Protein AF-A0A524E8Z4-F1 (afdb_monomer_lite)

pLDDT: mean 90.56, std 12.19, range [50.16, 98.12]

Foldseek 3Di:
DDDPDDDDDPDDPVVVVVCVVVVVLVVVQVVCVVVVFAEDADDPPDPCVVCVVVSYRYDDVVVVVVVVVVVD

Radius of gyration: 16.67 Å; chains: 1; bounding box: 34×44×41 Å

Structure (mmCIF, N/CA/C/O backbone):
data_AF-A0A524E8Z4-F1
#
_entry.id   AF-A0A524E8Z4-F1
#
loop_
_atom_site.group_PDB
_atom_site.id
_atom_site.type_symbol
_atom_site.label_atom_id
_atom_site.label_alt_id
_atom_site.label_comp_id
_atom_site.label_asym_id
_atom_site.label_entity_id
_atom_site.label_seq_id
_atom_site.pdbx_PDB_ins_code
_atom_site.Cartn_x
_atom_site.Cartn_y
_atom_site.Cartn_z
_atom_site.occupancy
_atom_site.B_iso_or_equiv
_atom_site.auth_seq_id
_atom_site.auth_comp_id
_atom_site.auth_asym_id
_atom_site.auth_atom_id
_atom_site.pdbx_PDB_model_num
ATOM 1 N N . MET A 1 1 ? -2.043 30.733 -32.131 1.00 50.16 1 MET A N 1
ATOM 2 C CA . MET A 1 1 ? -1.657 29.950 -30.937 1.00 50.16 1 MET A CA 1
ATOM 3 C C . MET A 1 1 ? -0.732 28.828 -31.385 1.00 50.16 1 MET A C 1
ATOM 5 O O . MET A 1 1 ? -1.159 28.004 -32.186 1.00 50.16 1 MET A O 1
ATOM 9 N N . SER A 1 2 ? 0.543 28.846 -30.991 1.00 57.38 2 SER A N 1
ATOM 10 C CA . SER A 1 2 ? 1.504 27.808 -31.386 1.00 57.38 2 SER A CA 1
ATOM 11 C C . SER A 1 2 ? 1.169 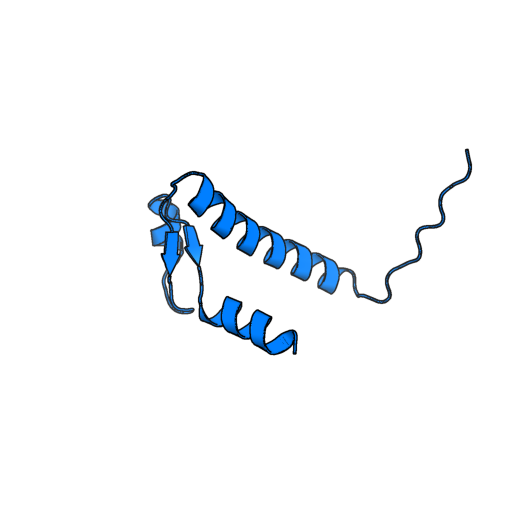26.492 -30.676 1.00 57.38 2 SER A C 1
ATOM 13 O O . SER A 1 2 ? 0.950 26.464 -29.467 1.00 57.38 2 SER A O 1
ATOM 15 N N . LYS A 1 3 ? 1.094 25.384 -31.425 1.00 58.34 3 LYS A N 1
ATOM 16 C CA . LYS A 1 3 ? 0.980 24.048 -30.826 1.00 58.34 3 LYS A CA 1
ATOM 17 C C . LYS A 1 3 ? 2.297 23.746 -30.113 1.00 58.34 3 LYS A C 1
ATOM 19 O O . LYS A 1 3 ? 3.333 23.647 -30.765 1.00 58.34 3 LYS A O 1
ATOM 24 N N . ALA A 1 4 ? 2.258 23.615 -28.789 1.00 68.75 4 ALA A N 1
ATOM 25 C CA . ALA A 1 4 ? 3.409 23.167 -28.020 1.00 68.75 4 ALA A CA 1
ATOM 26 C C . ALA A 1 4 ? 3.814 21.763 -28.497 1.00 68.75 4 ALA A C 1
ATOM 28 O O . ALA A 1 4 ? 3.007 20.831 -28.492 1.00 68.75 4 ALA A O 1
ATOM 29 N N . TYR A 1 5 ? 5.058 21.617 -28.947 1.00 65.12 5 TYR A N 1
ATOM 30 C CA . TYR A 1 5 ? 5.607 20.328 -29.345 1.00 65.12 5 TYR A CA 1
ATOM 31 C C . TYR A 1 5 ? 5.837 19.474 -28.093 1.00 65.12 5 TYR A C 1
ATOM 33 O O . TYR A 1 5 ? 6.771 19.709 -27.326 1.00 65.12 5 TYR A O 1
ATOM 41 N N . VAL A 1 6 ? 4.974 18.481 -27.870 1.00 66.50 6 VAL A N 1
ATOM 42 C CA . VAL A 1 6 ? 5.155 17.512 -26.785 1.00 66.50 6 VAL A CA 1
ATOM 43 C C . VAL A 1 6 ? 6.198 16.494 -27.232 1.00 66.50 6 VAL A C 1
ATOM 45 O O . VAL A 1 6 ? 5.931 15.626 -28.065 1.00 66.50 6 VAL A O 1
ATOM 48 N N . LYS A 1 7 ? 7.409 16.601 -26.682 1.00 68.44 7 LYS A N 1
ATOM 49 C CA . LYS A 1 7 ? 8.482 15.629 -26.908 1.00 68.44 7 LYS A CA 1
ATOM 50 C C . LYS A 1 7 ? 7.998 14.241 -26.477 1.00 68.44 7 LYS A C 1
ATOM 52 O O . LYS A 1 7 ? 7.751 14.006 -25.295 1.00 68.44 7 LYS A O 1
ATOM 57 N N . LYS A 1 8 ? 7.862 13.321 -27.436 1.00 65.00 8 LYS A N 1
ATOM 58 C CA . LYS A 1 8 ? 7.433 11.941 -27.171 1.00 65.00 8 LYS A CA 1
ATOM 59 C C . LYS A 1 8 ? 8.425 11.279 -26.206 1.00 65.00 8 LYS A C 1
ATOM 61 O O . LYS A 1 8 ? 9.632 11.281 -26.455 1.00 65.00 8 LYS A O 1
ATOM 66 N N . SER A 1 9 ? 7.920 10.751 -25.092 1.00 70.25 9 SER A N 1
ATOM 67 C CA . SER A 1 9 ? 8.726 10.003 -24.124 1.00 70.25 9 SER A CA 1
ATOM 68 C C . SER A 1 9 ? 9.361 8.783 -24.798 1.00 70.25 9 SER A C 1
ATOM 70 O O . SER A 1 9 ? 8.710 8.122 -25.603 1.00 70.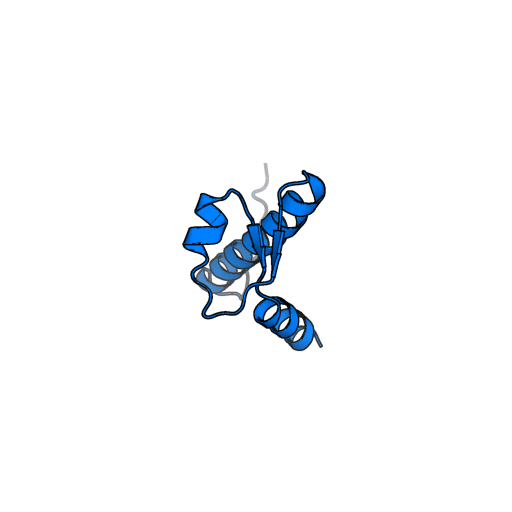25 9 SER A O 1
ATOM 72 N N . LYS A 1 10 ? 10.614 8.455 -24.447 1.00 80.81 10 LYS A N 1
ATOM 73 C CA . LYS A 1 10 ? 11.251 7.184 -24.848 1.00 80.81 10 LYS A CA 1
ATOM 74 C C . LYS A 1 10 ? 10.604 5.960 -24.177 1.00 80.81 10 LYS A C 1
ATOM 76 O O . LYS A 1 10 ? 10.943 4.835 -24.523 1.00 80.81 10 LYS A O 1
ATOM 81 N N . LEU A 1 11 ? 9.720 6.163 -23.198 1.00 86.19 11 LEU A N 1
ATOM 82 C CA . LEU A 1 11 ? 9.049 5.084 -22.477 1.00 86.19 11 LEU A CA 1
ATOM 83 C C . LEU A 1 11 ? 7.870 4.531 -23.276 1.00 86.19 11 LEU A C 1
ATOM 85 O O . LEU A 1 11 ? 7.121 5.279 -23.904 1.00 86.19 11 LEU A O 1
ATOM 89 N N . LEU A 1 12 ? 7.669 3.218 -23.176 1.00 94.38 12 LEU A N 1
ATOM 90 C CA . LEU A 1 12 ? 6.474 2.563 -23.691 1.00 94.38 12 LEU A CA 1
ATOM 91 C C . LEU A 1 12 ? 5.233 3.099 -22.964 1.00 94.38 12 LEU A C 1
ATOM 93 O O . LEU A 1 12 ? 5.262 3.341 -21.754 1.00 94.38 12 LEU A O 1
ATOM 97 N N . ASN A 1 13 ? 4.113 3.216 -23.680 1.00 92.75 13 ASN A N 1
ATOM 98 C CA . ASN A 1 13 ? 2.839 3.643 -23.089 1.00 92.75 13 ASN A CA 1
ATOM 99 C C . ASN A 1 13 ? 2.423 2.742 -21.914 1.00 92.75 13 ASN A C 1
ATOM 101 O O . ASN A 1 13 ? 1.954 3.239 -20.894 1.00 92.75 13 ASN A O 1
ATOM 105 N N . ALA A 1 14 ? 2.669 1.432 -22.019 1.00 95.12 14 ALA A N 1
ATOM 106 C CA . ALA A 1 14 ? 2.417 0.479 -20.940 1.00 95.12 14 ALA A CA 1
ATOM 107 C C . ALA A 1 14 ? 3.238 0.795 -19.677 1.00 95.12 14 ALA A C 1
ATOM 109 O O . ALA A 1 14 ? 2.708 0.762 -18.571 1.00 95.12 14 ALA A O 1
ATOM 110 N N . THR A 1 15 ? 4.509 1.185 -19.830 1.00 94.50 15 THR A N 1
ATOM 111 C CA . THR A 1 15 ? 5.362 1.589 -18.703 1.00 94.50 15 THR A CA 1
ATOM 112 C C . THR A 1 15 ? 4.815 2.828 -18.000 1.00 94.50 15 THR A C 1
ATOM 114 O O . THR A 1 15 ? 4.828 2.895 -16.773 1.00 94.50 15 THR A O 1
ATOM 117 N N . LEU A 1 16 ? 4.319 3.809 -18.759 1.00 93.00 16 LEU A N 1
ATOM 118 C CA . LEU A 1 16 ? 3.669 4.992 -18.187 1.00 93.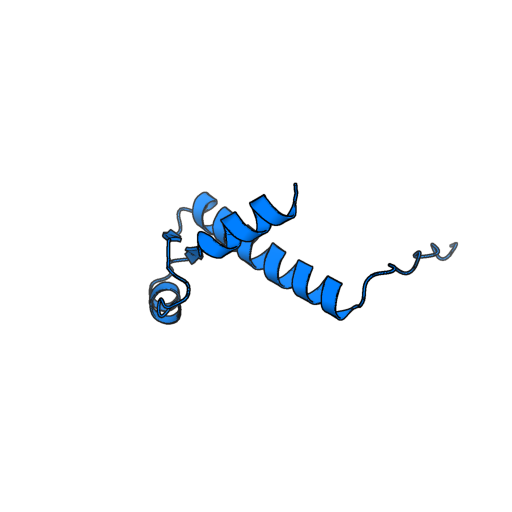00 16 LEU A CA 1
ATOM 119 C C . LEU A 1 16 ? 2.380 4.614 -17.445 1.00 93.00 16 LEU A C 1
ATOM 121 O O . LEU A 1 16 ? 2.163 5.075 -16.326 1.00 93.00 16 LEU A O 1
ATOM 125 N N . GLY A 1 17 ? 1.568 3.730 -18.031 1.00 95.31 17 GLY A N 1
ATOM 126 C CA . GLY A 1 17 ? 0.354 3.208 -17.403 1.00 95.31 17 GLY A CA 1
ATOM 127 C C . GLY A 1 17 ? 0.636 2.520 -16.067 1.00 95.31 17 GLY A C 1
ATOM 128 O O . GLY A 1 17 ? 0.019 2.866 -15.060 1.00 95.31 17 GLY A O 1
ATOM 129 N N . LEU A 1 18 ? 1.620 1.617 -16.033 1.00 94.75 18 LEU A N 1
ATOM 130 C CA . LEU A 1 18 ? 2.025 0.921 -14.809 1.00 94.75 18 LEU A CA 1
ATOM 131 C C . LEU A 1 18 ? 2.526 1.891 -13.737 1.00 94.75 18 LEU A C 1
ATOM 133 O O . LEU A 1 18 ? 2.068 1.821 -12.599 1.00 94.75 18 LEU A O 1
ATOM 137 N N . LYS A 1 19 ? 3.386 2.854 -14.098 1.00 92.88 19 LYS A N 1
ATOM 138 C CA . LYS A 1 19 ? 3.852 3.889 -13.159 1.00 92.88 19 LYS A CA 1
ATOM 139 C C . LYS A 1 19 ? 2.693 4.687 -12.559 1.00 92.88 19 LYS A C 1
ATOM 141 O O . LYS A 1 19 ? 2.711 4.965 -11.364 1.00 92.88 19 LYS A O 1
ATOM 146 N N . ASN A 1 20 ? 1.674 5.008 -13.355 1.00 95.38 20 ASN A N 1
ATOM 147 C CA . ASN A 1 20 ? 0.490 5.719 -12.871 1.00 95.38 20 ASN A CA 1
ATOM 148 C C . ASN A 1 20 ? -0.385 4.859 -11.949 1.00 95.38 20 ASN A C 1
ATOM 150 O O . ASN A 1 20 ? -0.939 5.376 -10.982 1.00 95.38 20 ASN A O 1
ATOM 154 N N . ILE A 1 21 ? -0.543 3.563 -12.232 1.00 96.56 21 ILE A N 1
ATOM 155 C CA . ILE A 1 21 ? -1.291 2.643 -11.358 1.00 96.56 21 ILE A CA 1
ATOM 156 C C . ILE A 1 21 ? -0.559 2.484 -10.021 1.00 96.56 21 ILE A C 1
ATOM 158 O O . ILE A 1 21 ? -1.157 2.708 -8.972 1.00 96.56 21 ILE A O 1
ATOM 162 N N . MET A 1 22 ? 0.743 2.193 -10.062 1.00 94.56 22 MET A N 1
ATOM 163 C CA . MET A 1 22 ? 1.575 2.058 -8.864 1.00 94.56 22 MET A CA 1
ATOM 164 C C . MET A 1 22 ? 1.594 3.353 -8.045 1.00 94.56 22 MET A C 1
ATOM 166 O O . MET A 1 22 ? 1.382 3.318 -6.839 1.00 94.56 22 MET A O 1
ATOM 170 N N . GLY A 1 23 ? 1.792 4.505 -8.692 1.00 94.75 23 GLY A N 1
ATOM 171 C CA . GLY A 1 23 ? 1.792 5.803 -8.016 1.00 94.75 23 GLY A CA 1
ATOM 172 C C . GLY A 1 23 ? 0.468 6.094 -7.309 1.00 94.75 23 GLY A C 1
ATOM 173 O O . GLY A 1 23 ? 0.474 6.492 -6.148 1.00 94.75 23 GLY A O 1
ATOM 174 N N . ARG A 1 24 ? -0.669 5.826 -7.968 1.00 96.88 24 ARG A N 1
ATOM 175 C CA . ARG A 1 24 ? -1.998 5.974 -7.349 1.00 96.88 24 ARG A CA 1
ATOM 176 C C . ARG A 1 24 ? -2.199 5.043 -6.155 1.00 96.88 24 ARG A C 1
ATOM 178 O O . ARG A 1 24 ? -2.793 5.471 -5.175 1.00 96.88 24 ARG A O 1
ATOM 185 N N . HIS A 1 25 ? -1.677 3.818 -6.208 1.00 94.81 25 HIS A N 1
ATOM 186 C CA . HIS A 1 25 ? -1.740 2.890 -5.077 1.00 94.81 25 HIS A CA 1
ATOM 187 C C . HIS A 1 25 ? -1.010 3.439 -3.838 1.00 94.81 25 HIS A C 1
ATOM 189 O O . HIS A 1 25 ? -1.594 3.478 -2.759 1.00 94.81 25 HIS A O 1
ATOM 195 N N . PHE A 1 26 ? 0.218 3.949 -3.992 1.00 95.38 26 PHE A N 1
ATOM 196 C CA . PHE A 1 26 ? 0.954 4.559 -2.873 1.00 95.38 26 PHE A CA 1
ATOM 197 C C . PHE A 1 26 ? 0.307 5.844 -2.354 1.00 95.38 26 PHE A C 1
ATOM 199 O O . PHE A 1 26 ? 0.261 6.056 -1.145 1.00 95.38 26 PHE A O 1
ATOM 206 N N . LEU A 1 27 ? -0.233 6.678 -3.248 1.00 96.81 27 LEU A N 1
ATOM 207 C CA . LEU A 1 27 ? -0.968 7.879 -2.846 1.00 96.81 27 LEU A CA 1
ATOM 208 C C . LEU A 1 27 ? -2.234 7.540 -2.052 1.00 96.81 27 LEU A C 1
ATOM 210 O O . LEU A 1 27 ? -2.538 8.244 -1.100 1.00 96.81 27 LEU A O 1
ATOM 214 N N . ALA A 1 28 ? -2.942 6.462 -2.396 1.00 96.38 28 ALA A N 1
ATOM 215 C CA . ALA A 1 28 ? -4.115 6.024 -1.643 1.00 96.38 28 ALA A CA 1
ATOM 216 C C . ALA A 1 28 ? -3.763 5.573 -0.213 1.00 96.38 28 ALA A C 1
ATOM 218 O O . ALA A 1 28 ? -4.517 5.854 0.710 1.00 96.38 28 ALA A O 1
ATOM 219 N N . ILE A 1 29 ? -2.607 4.925 -0.015 1.00 97.00 29 ILE A N 1
ATOM 220 C CA . ILE A 1 29 ? -2.109 4.549 1.323 1.00 97.00 29 ILE A CA 1
ATOM 221 C C . ILE A 1 29 ? -1.816 5.797 2.166 1.00 97.00 29 ILE A C 1
ATOM 223 O O . ILE A 1 29 ? -2.276 5.901 3.300 1.00 97.00 29 ILE A O 1
ATOM 227 N N . GLU A 1 30 ? -1.086 6.757 1.595 1.00 96.44 30 GLU A N 1
ATOM 228 C CA . GLU A 1 30 ? -0.772 8.032 2.254 1.00 96.44 30 GLU A CA 1
ATOM 229 C C . GLU A 1 30 ? -2.043 8.838 2.566 1.00 96.44 30 GLU A C 1
ATOM 231 O O . GLU A 1 30 ? -2.169 9.423 3.640 1.00 96.44 30 GLU A O 1
ATOM 236 N N . GLN A 1 31 ? -3.002 8.853 1.639 1.00 97.88 31 GLN A N 1
ATOM 237 C CA . GLN A 1 31 ? -4.272 9.549 1.815 1.00 97.88 31 GLN A CA 1
ATOM 238 C C . GLN A 1 31 ? -5.107 8.913 2.932 1.00 97.88 31 GLN A C 1
ATOM 240 O O . GLN A 1 31 ? -5.575 9.632 3.807 1.00 97.88 31 GLN A O 1
ATOM 245 N N . ALA A 1 32 ? -5.210 7.579 2.974 1.00 97.75 32 ALA A N 1
ATOM 246 C CA . ALA A 1 32 ? -5.904 6.869 4.049 1.00 97.75 32 ALA A CA 1
ATOM 247 C C . ALA A 1 32 ? -5.325 7.216 5.430 1.00 97.75 32 ALA A C 1
ATOM 249 O O . ALA A 1 32 ? -6.079 7.506 6.356 1.00 97.75 32 ALA A O 1
ATOM 250 N N . PHE A 1 33 ? -3.993 7.283 5.547 1.00 95.81 33 PHE A N 1
ATOM 251 C CA . PHE A 1 33 ? -3.333 7.729 6.776 1.00 95.81 33 PHE A CA 1
ATOM 252 C C . PHE A 1 33 ? -3.715 9.168 7.159 1.00 95.81 33 PHE A C 1
ATOM 254 O O . PHE A 1 33 ? -4.036 9.428 8.319 1.00 95.81 33 PHE A O 1
ATOM 261 N N . ARG A 1 34 ? -3.721 10.100 6.196 1.00 97.62 34 ARG A N 1
ATOM 262 C CA . ARG A 1 34 ? -4.096 11.510 6.427 1.00 97.62 34 ARG A CA 1
ATOM 263 C C . ARG A 1 34 ? -5.559 11.682 6.824 1.00 97.62 34 ARG A C 1
ATOM 265 O O . ARG A 1 34 ? -5.855 12.544 7.646 1.00 97.62 34 ARG A O 1
ATOM 272 N N . ASP A 1 35 ? -6.436 10.858 6.267 1.00 97.31 35 ASP A N 1
ATOM 273 C CA . ASP A 1 35 ? -7.878 10.898 6.519 1.00 97.31 35 ASP A CA 1
ATOM 274 C C . ASP A 1 35 ? -8.281 10.135 7.792 1.00 97.31 35 ASP A C 1
ATOM 276 O O . ASP A 1 35 ? -9.453 10.123 8.161 1.00 97.31 35 ASP A O 1
ATOM 280 N N . GLY A 1 36 ? -7.332 9.480 8.471 1.00 96.75 36 GLY A N 1
ATOM 281 C CA . GLY A 1 36 ? -7.612 8.643 9.641 1.00 96.75 36 GLY A CA 1
ATOM 282 C C . GLY A 1 36 ? -8.318 7.326 9.304 1.00 96.75 36 GLY A C 1
ATOM 283 O O . GLY A 1 36 ? -8.821 6.652 10.202 1.00 96.75 36 GLY A O 1
ATOM 284 N N . THR A 1 37 ? -8.347 6.942 8.026 1.00 97.44 37 THR A N 1
ATOM 285 C CA . THR A 1 37 ? -8.821 5.623 7.597 1.00 97.44 37 THR A CA 1
ATOM 286 C C . THR A 1 37 ? -7.792 4.570 8.017 1.00 97.44 37 THR A C 1
ATOM 288 O O . THR A 1 37 ? -6.595 4.761 7.771 1.00 97.44 37 THR A O 1
ATOM 291 N N . PRO A 1 38 ? -8.203 3.457 8.652 1.00 97.94 38 PRO A N 1
ATOM 292 C CA . PRO A 1 38 ? -7.267 2.428 9.078 1.00 97.94 38 PRO A CA 1
ATOM 293 C C . PRO A 1 38 ? -6.416 1.907 7.915 1.00 97.94 38 PRO A C 1
ATOM 295 O O . PRO A 1 38 ? -6.911 1.645 6.819 1.00 97.94 38 PRO A O 1
ATOM 298 N N . THR A 1 39 ? -5.123 1.720 8.169 1.00 97.56 39 THR A N 1
ATOM 299 C CA . THR A 1 39 ? -4.198 1.093 7.219 1.00 97.56 39 THR A CA 1
ATOM 300 C C . THR A 1 39 ? -3.640 -0.191 7.819 1.00 97.56 39 THR A C 1
ATOM 302 O O . THR A 1 39 ? -3.476 -0.292 9.037 1.00 97.56 39 THR A O 1
ATOM 305 N N . ALA A 1 40 ? -3.353 -1.182 6.977 1.00 97.12 40 ALA A N 1
ATOM 306 C CA . ALA A 1 40 ? -2.791 -2.455 7.417 1.00 97.12 40 ALA A CA 1
ATOM 307 C C . ALA A 1 40 ? -1.578 -2.842 6.576 1.00 97.12 40 ALA A C 1
ATOM 309 O O . ALA A 1 40 ? -1.619 -2.800 5.346 1.00 97.12 40 ALA A O 1
ATOM 310 N N . TRP A 1 41 ? -0.505 -3.262 7.244 1.00 97.19 41 TRP A N 1
ATOM 311 C CA . TRP A 1 41 ? 0.610 -3.919 6.573 1.00 97.19 41 TRP A CA 1
ATOM 312 C C . TRP A 1 41 ? 0.236 -5.374 6.307 1.00 97.19 41 TRP A C 1
ATOM 314 O O . TRP A 1 41 ? -0.066 -6.123 7.234 1.00 97.19 41 TRP A O 1
ATOM 324 N N . ALA A 1 42 ? 0.247 -5.755 5.037 1.00 96.69 42 ALA A N 1
ATOM 325 C CA . ALA A 1 42 ? -0.174 -7.060 4.555 1.00 96.69 42 ALA A CA 1
ATOM 326 C C . ALA 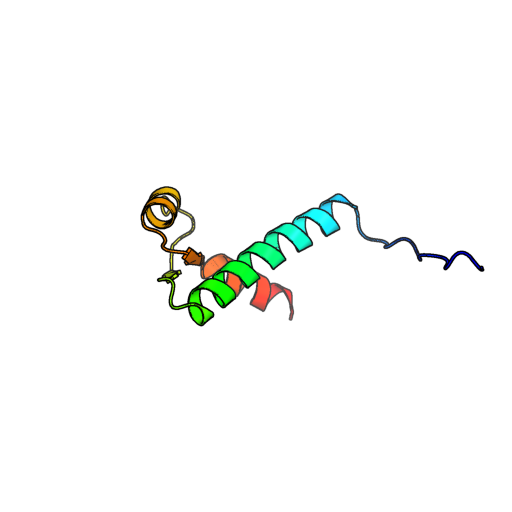A 1 42 ? 0.961 -7.721 3.769 1.00 96.69 42 ALA A C 1
ATOM 328 O O . ALA A 1 42 ? 1.732 -7.041 3.095 1.00 96.69 42 ALA A O 1
ATOM 329 N N . THR A 1 43 ? 1.065 -9.045 3.832 1.00 97.12 43 THR A N 1
ATOM 330 C CA . THR A 1 43 ? 2.001 -9.794 2.979 1.00 97.12 43 THR A CA 1
ATOM 331 C C . THR A 1 43 ? 1.408 -9.995 1.585 1.00 97.12 43 THR A C 1
ATOM 333 O O . THR A 1 43 ? 0.188 -9.936 1.416 1.00 97.12 43 THR A O 1
ATOM 336 N N . SER A 1 44 ? 2.234 -10.296 0.580 1.00 92.88 44 SER A N 1
ATOM 337 C CA . SER A 1 44 ? 1.759 -10.564 -0.796 1.00 92.88 44 SER A CA 1
ATOM 338 C C . SER A 1 44 ? 0.733 -11.698 -0.928 1.00 92.88 44 SER A C 1
ATOM 340 O O . SER A 1 44 ? -0.033 -11.705 -1.888 1.00 92.88 44 SER A O 1
ATOM 342 N N . GLY A 1 45 ? 0.687 -12.632 0.026 1.00 95.44 45 GLY A N 1
ATOM 343 C CA . GLY A 1 45 ? -0.315 -13.703 0.077 1.00 95.44 45 GLY A CA 1
ATOM 344 C C . GLY A 1 45 ? -1.586 -13.365 0.863 1.00 95.44 45 GLY A C 1
ATOM 345 O O . GLY A 1 45 ? -2.452 -14.225 1.003 1.00 95.44 45 GLY A O 1
ATOM 346 N N . THR A 1 46 ? -1.699 -12.160 1.425 1.00 96.56 46 THR A N 1
ATOM 347 C CA . THR A 1 46 ? -2.872 -11.767 2.218 1.00 96.56 46 THR A CA 1
ATOM 348 C C . THR A 1 46 ? -4.093 -11.573 1.308 1.00 96.56 46 THR A C 1
ATOM 350 O O . THR A 1 46 ? -3.963 -10.902 0.283 1.00 96.56 46 THR A O 1
ATOM 353 N N . PRO A 1 47 ? -5.286 -12.083 1.676 1.00 97.00 47 PRO A N 1
ATOM 354 C CA . PRO A 1 47 ? -6.533 -11.796 0.964 1.00 97.00 47 PRO A CA 1
ATOM 355 C C . PRO A 1 47 ? -6.96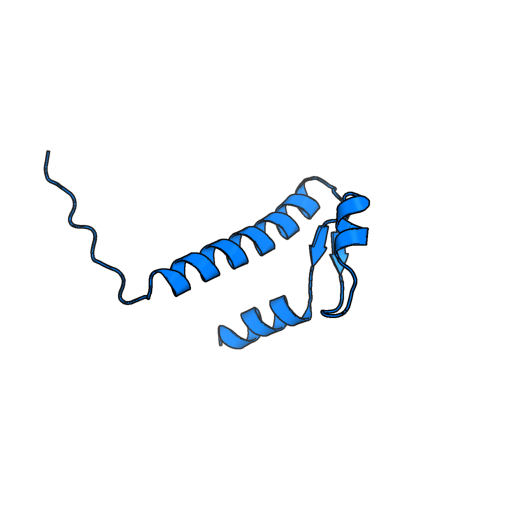3 -10.342 1.214 1.00 97.00 47 PRO A C 1
ATOM 357 O O . PRO A 1 47 ? -7.744 -10.042 2.122 1.00 97.00 47 PRO A O 1
ATOM 360 N N . VAL A 1 48 ? -6.398 -9.413 0.441 1.00 96.62 48 VAL A N 1
ATOM 361 C CA . VAL A 1 48 ? -6.604 -7.961 0.591 1.00 96.62 48 VAL A CA 1
ATOM 362 C C . VAL A 1 48 ? -8.059 -7.536 0.396 1.00 96.62 48 VAL A C 1
ATOM 364 O O . VAL A 1 48 ? -8.459 -6.485 0.891 1.00 96.62 48 VAL A O 1
ATOM 367 N N . GLU A 1 49 ? -8.873 -8.359 -0.259 1.00 98.06 49 GLU A N 1
ATOM 368 C CA . GLU A 1 49 ? -10.311 -8.156 -0.423 1.00 98.06 49 GLU A CA 1
ATOM 369 C C . GLU A 1 49 ? -11.031 -8.038 0.925 1.00 98.06 49 GLU A C 1
ATOM 371 O O . GLU A 1 49 ? -11.948 -7.228 1.055 1.00 98.06 49 GLU A O 1
ATOM 376 N N . LEU A 1 50 ? -10.590 -8.784 1.947 1.00 98.12 50 LEU A N 1
ATOM 377 C CA . LEU A 1 50 ? -11.155 -8.683 3.296 1.00 98.12 50 LEU A CA 1
ATOM 378 C C . LEU A 1 50 ? -10.834 -7.334 3.950 1.00 98.12 50 LEU A C 1
ATOM 380 O O . LEU A 1 50 ? -11.676 -6.779 4.646 1.00 98.12 50 LEU A O 1
ATOM 384 N N . LEU A 1 51 ? -9.638 -6.791 3.701 1.00 97.50 51 LEU A N 1
ATOM 385 C CA . LEU A 1 51 ? -9.237 -5.479 4.214 1.00 97.50 51 LEU A CA 1
ATOM 386 C C . LEU A 1 51 ? -10.060 -4.373 3.551 1.00 97.50 51 LEU A C 1
ATOM 388 O O . LEU A 1 51 ? -10.614 -3.523 4.245 1.00 97.50 51 LEU A O 1
ATOM 392 N N . TYR A 1 52 ? -10.240 -4.448 2.231 1.00 96.56 52 TYR A N 1
ATOM 393 C CA . TYR A 1 52 ? -11.101 -3.513 1.509 1.00 96.56 52 TYR A CA 1
ATOM 394 C C . TYR A 1 52 ? -12.558 -3.566 1.975 1.00 96.56 52 TYR A C 1
ATOM 396 O O . TYR A 1 52 ? -13.179 -2.518 2.116 1.00 96.56 52 TYR A O 1
ATOM 404 N N . ALA A 1 53 ? -13.098 -4.755 2.259 1.00 98.12 53 ALA A N 1
ATOM 405 C CA . ALA A 1 53 ? -14.462 -4.903 2.773 1.00 98.12 53 ALA A CA 1
ATOM 406 C C . ALA A 1 53 ? -14.671 -4.274 4.165 1.00 98.12 53 ALA A C 1
ATOM 408 O O . ALA A 1 53 ? -15.809 -4.045 4.564 1.00 98.12 53 ALA A O 1
ATOM 409 N N . MET A 1 54 ? -13.587 -4.013 4.900 1.00 97.50 54 MET A N 1
ATOM 410 C CA . MET A 1 54 ? -13.594 -3.393 6.227 1.00 97.50 54 MET A CA 1
ATOM 411 C C . MET A 1 54 ? -13.172 -1.916 6.198 1.00 97.50 54 MET A C 1
ATOM 413 O O . MET A 1 54 ? -12.862 -1.362 7.252 1.00 97.50 54 MET A O 1
ATOM 417 N N . ASP A 1 55 ? -13.098 -1.300 5.013 1.00 96.19 55 ASP A N 1
ATOM 418 C CA . ASP A 1 55 ? -12.566 0.055 4.818 1.00 96.19 55 ASP A CA 1
ATOM 419 C C . ASP A 1 55 ? -11.137 0.225 5.377 1.00 96.19 55 ASP A C 1
ATOM 421 O O . ASP A 1 55 ? -10.748 1.287 5.863 1.00 96.19 55 ASP A O 1
ATOM 425 N N . VAL A 1 56 ? -10.329 -0.840 5.307 1.00 97.88 56 VAL A N 1
ATOM 426 C CA . VAL A 1 56 ? -8.915 -0.836 5.695 1.00 97.88 56 VAL A CA 1
ATOM 427 C C . VAL A 1 56 ? -8.050 -0.787 4.443 1.00 97.88 56 VAL A C 1
ATOM 429 O O . VAL A 1 56 ? -8.101 -1.684 3.602 1.00 97.88 56 VAL A O 1
ATOM 432 N N . GLN A 1 57 ? -7.197 0.230 4.332 1.00 97.81 57 GLN A N 1
ATOM 433 C CA . GLN A 1 57 ? -6.305 0.391 3.187 1.00 97.81 57 GLN A CA 1
ATOM 434 C C . GLN A 1 57 ? -5.041 -0.481 3.343 1.00 97.81 57 GLN A C 1
ATOM 436 O O . GLN A 1 57 ? -4.230 -0.238 4.247 1.00 97.81 57 GLN A O 1
ATOM 441 N N . PRO A 1 58 ? -4.819 -1.483 2.470 1.00 97.56 58 PRO A N 1
ATOM 442 C CA . PRO A 1 58 ? -3.664 -2.362 2.569 1.00 97.56 58 PRO A CA 1
ATOM 443 C C . PRO A 1 58 ? -2.390 -1.713 2.016 1.00 97.56 58 PRO A C 1
ATOM 445 O O . PRO A 1 58 ? -2.399 -1.028 0.991 1.00 97.56 58 PRO A O 1
ATOM 448 N N . MET A 1 59 ? -1.269 -2.013 2.664 1.00 96.50 59 MET A N 1
ATOM 449 C CA . MET A 1 59 ? 0.085 -1.665 2.243 1.00 96.50 59 MET A CA 1
ATOM 450 C C . MET A 1 59 ? 0.947 -2.926 2.264 1.00 96.50 59 MET A C 1
ATOM 452 O O . MET A 1 59 ? 1.004 -3.625 3.271 1.00 96.50 59 MET A O 1
ATOM 456 N N . LEU A 1 60 ? 1.624 -3.219 1.152 1.00 96.94 60 LEU A N 1
ATOM 457 C CA . LEU A 1 60 ? 2.548 -4.349 1.067 1.00 96.94 60 LEU A CA 1
ATOM 458 C C . LEU A 1 60 ? 3.981 -3.838 1.293 1.00 96.94 60 LEU A C 1
ATOM 460 O O . LEU A 1 60 ? 4.531 -3.150 0.419 1.00 96.94 60 LEU A O 1
ATOM 464 N N . PRO A 1 61 ? 4.620 -4.149 2.436 1.00 96.19 61 PRO A N 1
ATOM 465 C CA . PRO A 1 61 ? 5.935 -3.606 2.761 1.00 96.19 61 PRO A CA 1
ATOM 466 C C . PRO A 1 61 ? 7.016 -4.101 1.789 1.00 96.19 61 PRO A C 1
ATOM 468 O O . PRO A 1 61 ? 7.923 -3.346 1.442 1.00 96.19 61 PRO A O 1
ATOM 471 N N . GLU A 1 62 ? 6.867 -5.316 1.257 1.00 96.62 62 GLU A N 1
ATOM 472 C CA . GLU A 1 62 ? 7.722 -5.920 0.223 1.00 96.62 62 GLU A CA 1
ATOM 473 C C . GLU A 1 62 ? 7.815 -5.041 -1.043 1.00 96.62 62 GLU A C 1
ATOM 475 O O . GLU A 1 62 ? 8.901 -4.802 -1.583 1.00 96.62 62 GLU A O 1
ATOM 480 N N . ASN A 1 63 ? 6.679 -4.489 -1.486 1.00 94.75 63 ASN A N 1
ATOM 481 C CA . ASN A 1 63 ? 6.606 -3.626 -2.667 1.00 94.75 63 ASN A CA 1
ATOM 482 C C . ASN A 1 63 ? 7.309 -2.287 -2.414 1.00 94.75 63 ASN A C 1
ATOM 484 O O . ASN A 1 63 ? 8.059 -1.794 -3.260 1.00 94.75 63 ASN A O 1
ATOM 488 N N . SER A 1 64 ? 7.101 -1.715 -1.227 1.00 92.31 64 SER A N 1
ATOM 489 C CA . SER A 1 64 ? 7.737 -0.461 -0.804 1.00 92.31 64 SER A CA 1
ATOM 490 C C . SER A 1 64 ? 9.257 -0.604 -0.713 1.00 92.31 64 SER A C 1
ATOM 492 O O . SER A 1 64 ? 10.001 0.252 -1.204 1.00 92.31 64 SER A O 1
ATOM 494 N N . ALA A 1 65 ? 9.726 -1.715 -0.137 1.00 94.56 65 ALA A N 1
ATOM 495 C CA . ALA A 1 65 ? 11.142 -2.053 -0.058 1.00 94.56 65 ALA A CA 1
ATOM 496 C C . ALA A 1 65 ? 11.752 -2.235 -1.455 1.00 94.56 65 ALA A C 1
ATOM 498 O O . ALA A 1 65 ? 12.813 -1.678 -1.735 1.00 94.56 65 ALA A O 1
ATOM 499 N N . THR A 1 66 ? 11.051 -2.927 -2.359 1.00 94.62 66 THR A N 1
ATOM 500 C CA . THR A 1 66 ? 11.493 -3.130 -3.747 1.00 94.62 66 THR A CA 1
ATOM 501 C C . THR A 1 66 ? 11.674 -1.804 -4.485 1.00 94.62 66 THR A C 1
ATOM 503 O O . THR A 1 66 ? 12.707 -1.583 -5.116 1.00 94.62 66 THR A O 1
ATOM 506 N N . ILE A 1 67 ? 10.714 -0.879 -4.370 1.00 91.81 67 ILE A N 1
ATOM 507 C CA . ILE A 1 67 ? 10.822 0.453 -4.990 1.00 91.81 67 ILE A CA 1
ATOM 508 C C . ILE A 1 67 ? 11.978 1.246 -4.384 1.00 91.81 67 ILE A C 1
ATOM 510 O O . ILE A 1 67 ? 12.723 1.895 -5.116 1.00 91.81 67 ILE A O 1
ATOM 514 N N . SER A 1 68 ? 12.144 1.186 -3.064 1.00 90.88 68 SER A N 1
ATOM 515 C CA . SER A 1 68 ? 13.227 1.884 -2.364 1.00 90.88 68 SER A CA 1
ATOM 516 C C . SER A 1 68 ? 14.601 1.366 -2.796 1.00 90.88 68 SER A C 1
ATOM 518 O O . SER A 1 68 ? 15.508 2.158 -3.043 1.00 90.88 68 SER A O 1
ATOM 520 N N . ALA A 1 69 ? 14.744 0.047 -2.950 1.00 94.75 69 ALA A N 1
ATOM 521 C CA . ALA A 1 69 ? 15.969 -0.590 -3.424 1.00 94.75 69 ALA A CA 1
ATOM 522 C C . ALA A 1 69 ? 16.259 -0.277 -4.900 1.00 94.75 69 ALA A C 1
ATOM 524 O O . ALA A 1 69 ? 17.401 0.005 -5.249 1.00 94.75 69 ALA A O 1
ATOM 525 N N . ALA A 1 70 ? 15.233 -0.258 -5.755 1.00 91.00 70 ALA A N 1
ATOM 526 C CA . ALA A 1 70 ? 15.375 -0.000 -7.190 1.00 91.00 70 ALA A CA 1
ATOM 527 C C . ALA A 1 70 ? 15.744 1.456 -7.546 1.00 91.00 70 ALA A C 1
ATOM 529 O O . ALA A 1 70 ? 15.987 1.750 -8.716 1.00 91.00 70 ALA A O 1
ATOM 530 N N . ARG A 1 71 ? 15.731 2.383 -6.576 1.00 73.50 71 ARG A N 1
ATOM 531 C CA . ARG A 1 71 ? 16.086 3.803 -6.770 1.00 73.50 71 ARG A CA 1
ATOM 532 C C . ARG A 1 71 ? 17.496 4.171 -6.282 1.00 73.50 71 ARG A C 1
ATOM 534 O O . ARG A 1 71 ? 17.812 5.361 -6.280 1.00 73.50 71 ARG A O 1
ATOM 541 N N . LYS A 1 72 ? 18.308 3.190 -5.877 1.00 53.19 72 LYS A N 1
ATOM 542 C CA . LYS A 1 72 ? 19.763 3.338 -5.708 1.00 53.19 72 LYS A CA 1
ATOM 543 C C . LYS A 1 72 ? 20.478 3.081 -7.029 1.00 53.19 72 LYS A C 1
ATOM 545 O O . LYS A 1 72 ? 21.487 3.777 -7.260 1.00 53.19 72 LYS A O 1
#

Secondary structure (DSSP, 8-state):
---------SS-HHHHHHHHHHHHHHHHHHHHHHTT--EEE--TTS-HHHHHHTT-EEE-HHHHHHHHHTT-

Sequence (72 aa):
MSKAYVKKSKLLNATLGLKNIMGRHFLAIEQAFRDGTPTAWATSGTPVELLYAMDVQPMLPENSATISAARK

=== Feature glossary ===
A reading guide for the features in this record.

Start from the sequence.

  · Sequence gives the chain of amino acids in standard one-letter code (A=alanine, C=cysteine, …, Y=tyrosine), read N→C. It is the only feature that is directly encoded by the gene; all structural features are derived from the folded form of this sequence.

Fold it, and you get atomic coordinates and the backbone conformation that goes with them.

  · Structure coordinates are given as an mmCIF _atom_site loop: one row per atom with element, residue name, chain id, sequence number, and x/y/z position in Å. Only the four main-chain atoms per residue are included here; side chains are omitted to keep the record compact.

  · Backbone dihedral angles. Every residue except chain termini has a φ (preceding-C → N → Cα → C) and a ψ (N → Cα → C → next-N). They are reported in degrees following the IUPAC sign convention. Secondary structure is essentially a statement about which (φ, ψ) basin each residue occupies.

  · Eight-state secondary structure (DSSP): H is the canonical α-helix, G the tighter 3₁₀-helix, I the wider π-helix; E/B are β-structure, T and S are turns and bends, and '-' is everything else. DSSP derives these from the pattern of main-chain N–H···O=C hydrogen bonds, not from the sequence.

  · SS3 is a coarse helix/strand/coil call (letters a/b/c) made by the P-SEA algorithm from inter-Cα distances and dihedrals. It is less detailed than DSSP but needs only Cα positions.

Summarize the fold with a handful of shape descriptors and a per-residue structural alphabet.

  · Radius of gyration (Rg) is the root-mean-square distance of Cα atoms from their centroid — a single number for overall size and compactness. A globular domain of N residues has Rg ≈ 2.2·N^0.38 Å; an extended or disordered chain has a much larger Rg. The Cα contact count is the number of residue pairs whose Cα atoms are within 8 Å and are more than four positions apart in sequence — a standard proxy for tertiary packing density. The bounding box is the smallest axis-aligned box enclosing all Cα atoms.

  · 3Di is Foldseek's structural alphabet. Each residue is assigned one of twenty discrete states based on how its Cα sits relative to its spatial (not sequential) neighbors. Aligning 3Di strings finds structural homologs roughly as well as full 3D superposition, but orders of magnitude faster.

  · Solvent-accessible surface area (SASA) is the area in Å² traced out by the centre of a 1.4 Å probe sphere (a water molecule) rolled over the protein's van der Waals surface (Shrake–Rupley / Lee–Richards construction). Buried residues have near-zero SASA; fully exposed residues can exceed 200 Å². The total SASA scales roughly with the number of surface residues.

Ask how reliable the model is.

  · For AlphaFold models, the B-factor field carries pLDDT — the model's own estimate of local accuracy on a 0–100 scale. Regions with pLDDT<50 should be treated as essentially unmodeled; they often correspond to intrinsically disordered segments.

  · For experimental (PDB) structures, the B-factor (temperature factor) quantifies the positional spread of each atom in the crystal — a combination of thermal vibration and static disorder — in units of Å². High B-factors mark flexible loops or poorly resolved regions; low B-factors mark the rigid, well-ordered core.

  · Predicted Aligned Error (PAE) is an AlphaFold confidence matrix: entry (i, j) is the expected error in the position of residue j, in ångströms, when the prediction is superimposed on the true structure at residue i. Low PAE within a block of residues means that block is internally rigid and well-predicted; high PAE between two blocks means their relative placement is uncertain even if each block individually is confident.

Place it in context: what it resembles, what it is annotated as, and how it looks.

  · Structural nearest neighbors (via Foldseek easy-search vs the PDB). Reported per hit: target PDB id, E-value, and alignment TM-score. A TM-score above ~0.5 is the conventional threshold for 'same fold'.

  · Functional annotations link the protein to curated databases. InterPro entries identify conserved domains and families by matching the sequence against member-database signatures (Pfam, PROSITE, CDD, …). Gene Ontology (GO) terms describe molecular function, biological process, and cellular component in a controlled vocabulary. CATH places the structure in a hierarchical fold classification (Class/Architecture/Topology/Homologous-superfamily). The organism is the source species.

  · The contact map is a binary N×N matrix image: pixel (i, j) is dark where Cα_i and Cα_j are within 8 Å and |i−j|>4. Because the |i−j|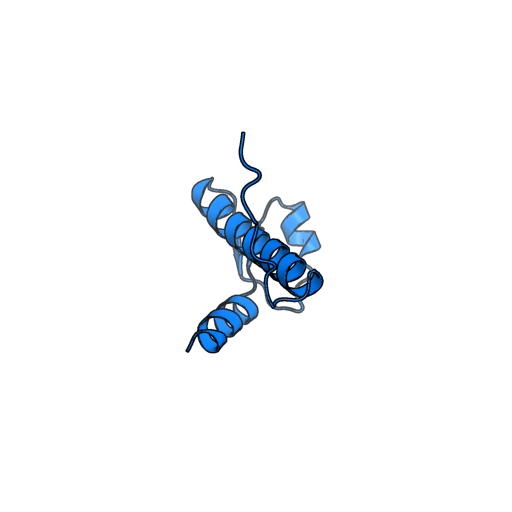>4 filter removes local helical contacts, off-diagonal stripes parallel to the main diagonal indicate parallel β-sheets; stripes perpendicular to it indicate antiparallel β-sheets. The Ramachandran plot scatters every residue's (φ, ψ) pair against the sterically allowed regions. The PAE heatmap renders the predicted-aligned-error matrix.

  · Six rendered views show the 3D structure from the faces of a cube — i.e. along ±x, ±y, ±z. Rendering representation is drawn randomly per protein from cartoon (secondary-structure ribbons), sticks (backbone bonds), or molecular surface; coloring is either N→C rainbow (blue at the N-terminus through red at the C-terminus) or one color per chain.